Protein AF-A0A919YA23-F1 (afdb_monomer)

InterPro domains:
  IPR006728 Immunity protein YezG-like [PF04634] (5-99)
  IPR036170 Immunity protein YezG-like superfamily [SSF160424] (1-100)

Nearest PDB structures (foldseek):
  8guo-assembly1_A  TM=8.866E-01  e=4.567E-08  Staphylococcus aureus subsp. aureus NCTC 8325
  8gup-assembly2_B  TM=8.936E-01  e=7.448E-08  Staphylococcus aureus subsp. aureus NCTC 8325
  3i0t-assembly1_A  TM=8.328E-01  e=2.284E-06  Halalkalibacterium halodurans C-125
  2ia1-assembly1_A  TM=8.319E-01  e=4.209E-06  Halalkalibacterium halodurans

Structure (mmCIF, N/CA/C/O backbone):
data_AF-A0A919YA23-F1
#
_entry.id   AF-A0A919YA23-F1
#
loop_
_atom_site.group_PDB
_atom_site.id
_atom_site.type_symbol
_atom_site.label_atom_id
_atom_site.label_alt_id
_atom_site.label_comp_id
_atom_site.label_asym_id
_atom_site.label_entity_id
_atom_site.label_seq_id
_atom_site.pdbx_PDB_ins_code
_atom_site.Cartn_x
_atom_site.Cartn_y
_atom_site.Cartn_z
_atom_site.occupancy
_atom_site.B_iso_or_equiv
_atom_site.auth_seq_id
_atom_site.auth_comp_id
_atom_site.auth_asym_id
_atom_site.auth_atom_id
_atom_site.pdbx_PDB_model_num
ATOM 1 N N . MET A 1 1 ? -17.740 -7.725 12.467 1.00 81.50 1 MET A N 1
ATOM 2 C CA . MET A 1 1 ? -16.287 -7.517 12.610 1.00 81.50 1 MET A CA 1
ATOM 3 C C . MET A 1 1 ? -15.539 -8.276 11.525 1.00 81.50 1 MET A C 1
ATOM 5 O O . MET A 1 1 ? -15.073 -7.636 10.595 1.00 81.50 1 MET A O 1
ATOM 9 N N . GLU A 1 2 ? -15.562 -9.610 11.557 1.00 86.44 2 GLU A N 1
ATOM 10 C CA . GLU A 1 2 ? -14.835 -10.484 10.620 1.00 86.44 2 GLU A CA 1
ATOM 11 C C . GLU A 1 2 ? -15.062 -10.156 9.135 1.00 86.44 2 GLU A C 1
ATOM 13 O O . GLU A 1 2 ? -14.103 -9.913 8.415 1.00 86.44 2 GLU A O 1
ATOM 18 N N . LYS A 1 3 ? -16.319 -10.013 8.684 1.00 91.69 3 LYS A N 1
ATOM 19 C CA . LYS A 1 3 ? -16.609 -9.633 7.287 1.00 91.69 3 LYS A CA 1
ATOM 20 C C . LYS A 1 3 ? -15.926 -8.321 6.864 1.00 91.69 3 LYS A C 1
ATOM 22 O O . LYS A 1 3 ? -15.306 -8.273 5.811 1.00 91.69 3 LYS A O 1
ATOM 27 N N . LYS A 1 4 ? -16.005 -7.279 7.704 1.00 92.31 4 LYS A N 1
ATOM 28 C CA . LYS A 1 4 ? -15.396 -5.962 7.434 1.00 92.31 4 LYS A CA 1
ATOM 29 C C . LYS A 1 4 ? -13.867 -6.063 7.389 1.00 92.31 4 LYS A C 1
ATOM 31 O O . LYS A 1 4 ? -13.245 -5.422 6.555 1.00 92.31 4 LYS A O 1
ATOM 36 N N . MET A 1 5 ? -13.272 -6.879 8.261 1.00 91.94 5 MET A N 1
ATOM 37 C CA . MET A 1 5 ? -11.830 -7.135 8.249 1.00 91.94 5 MET A CA 1
ATOM 38 C C . MET A 1 5 ? -11.403 -7.871 6.980 1.00 91.94 5 MET A C 1
ATOM 40 O O . MET A 1 5 ? -10.471 -7.432 6.319 1.00 91.94 5 MET A O 1
ATOM 44 N N . ASN A 1 6 ? -12.117 -8.932 6.598 1.00 92.06 6 ASN A N 1
ATOM 45 C CA . ASN A 1 6 ? -11.834 -9.702 5.385 1.00 92.06 6 ASN A CA 1
ATOM 46 C C . ASN A 1 6 ? -11.939 -8.836 4.123 1.00 92.06 6 ASN A C 1
ATOM 48 O O . ASN A 1 6 ? -11.099 -8.948 3.231 1.00 92.06 6 ASN A O 1
ATOM 52 N N . ASP A 1 7 ? -12.918 -7.929 4.071 1.00 96.06 7 ASP A N 1
ATOM 53 C CA . ASP A 1 7 ? -13.035 -6.954 2.985 1.00 96.06 7 ASP A CA 1
ATOM 54 C C . ASP A 1 7 ? -11.802 -6.036 2.909 1.00 96.06 7 ASP A C 1
ATOM 56 O O . ASP A 1 7 ? -11.289 -5.795 1.817 1.00 96.06 7 ASP A O 1
ATOM 60 N N . LEU A 1 8 ? -11.284 -5.563 4.047 1.00 95.38 8 LEU A N 1
ATOM 61 C CA . LEU A 1 8 ? -10.087 -4.714 4.089 1.00 95.38 8 LEU A CA 1
ATOM 62 C C . LEU A 1 8 ? -8.803 -5.484 3.761 1.00 95.38 8 LEU A C 1
ATOM 64 O O . LEU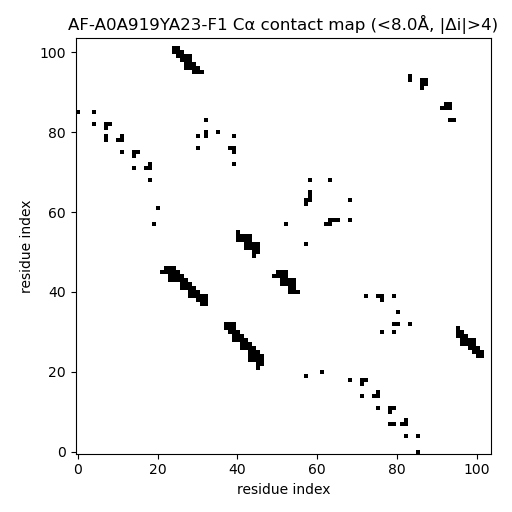 A 1 8 ? -7.984 -4.968 3.006 1.00 95.38 8 LEU A O 1
ATOM 68 N N . TYR A 1 9 ? -8.640 -6.717 4.252 1.00 93.12 9 TYR A N 1
ATOM 69 C CA . TYR A 1 9 ? -7.515 -7.583 3.875 1.00 93.12 9 TYR A CA 1
ATOM 70 C C . TYR A 1 9 ? -7.472 -7.817 2.365 1.00 93.12 9 TYR A C 1
ATOM 72 O O . TYR A 1 9 ? -6.415 -7.692 1.749 1.00 93.12 9 TYR A O 1
ATOM 80 N N . ARG A 1 10 ? -8.630 -8.088 1.751 1.00 95.00 10 ARG A N 1
ATOM 81 C CA . ARG A 1 10 ? -8.739 -8.231 0.297 1.00 95.00 10 ARG A CA 1
ATOM 82 C C . ARG A 1 10 ? -8.343 -6.943 -0.427 1.00 95.00 10 ARG A C 1
ATOM 84 O O . ARG A 1 10 ? -7.567 -7.009 -1.369 1.00 95.00 10 ARG A O 1
ATOM 91 N N . ILE A 1 11 ? -8.823 -5.780 0.022 1.00 97.50 11 ILE A N 1
ATOM 92 C CA . ILE A 1 11 ? -8.464 -4.490 -0.593 1.00 97.50 11 ILE A CA 1
ATOM 93 C C . ILE A 1 11 ? -6.959 -4.211 -0.469 1.00 97.50 11 ILE A C 1
ATOM 95 O O . ILE A 1 11 ? -6.374 -3.687 -1.415 1.00 97.50 11 ILE A O 1
ATOM 99 N N . ILE A 1 12 ? -6.328 -4.561 0.657 1.00 96.12 12 ILE A N 1
ATOM 100 C CA . ILE A 1 12 ? -4.870 -4.460 0.837 1.00 96.12 12 ILE A CA 1
ATOM 101 C C . ILE A 1 12 ? -4.154 -5.318 -0.211 1.00 96.12 12 ILE A C 1
ATOM 103 O O . ILE A 1 12 ? -3.339 -4.786 -0.959 1.00 96.12 12 ILE A O 1
ATOM 107 N N . ALA A 1 13 ? -4.508 -6.602 -0.322 1.00 95.81 13 ALA A N 1
ATOM 108 C CA . ALA A 1 13 ? -3.893 -7.515 -1.288 1.00 95.81 13 ALA A CA 1
ATOM 109 C C . ALA A 1 13 ? -4.096 -7.052 -2.743 1.00 95.81 13 ALA A C 1
ATOM 111 O O . ALA A 1 13 ? -3.136 -6.975 -3.500 1.00 95.81 13 ALA A O 1
ATOM 112 N N . GLU A 1 14 ? -5.316 -6.652 -3.116 1.00 97.19 14 GLU A N 1
ATOM 113 C CA . GLU A 1 14 ? -5.631 -6.122 -4.453 1.00 97.19 14 GLU A CA 1
ATOM 114 C C . GLU A 1 14 ? -4.883 -4.817 -4.762 1.00 97.19 14 GLU A C 1
ATOM 116 O O . GLU A 1 14 ? -4.559 -4.547 -5.918 1.00 97.19 14 GLU A O 1
ATOM 121 N N . THR A 1 15 ? -4.645 -3.971 -3.755 1.00 98.25 15 THR A N 1
ATOM 122 C CA . THR A 1 15 ? -3.900 -2.717 -3.940 1.00 98.25 15 THR A CA 1
ATOM 123 C C . THR A 1 15 ? -2.414 -2.999 -4.131 1.00 98.25 15 THR A C 1
ATOM 125 O O . THR A 1 15 ? -1.810 -2.400 -5.011 1.00 98.25 15 THR A O 1
ATOM 128 N N . ILE A 1 16 ? -1.838 -3.932 -3.365 1.00 98.06 16 ILE A N 1
ATOM 129 C CA . ILE A 1 16 ? -0.446 -4.371 -3.545 1.00 98.06 16 ILE A CA 1
ATOM 130 C C . ILE A 1 16 ? -0.260 -5.002 -4.928 1.00 98.06 16 ILE A C 1
ATOM 132 O O . ILE A 1 16 ? 0.688 -4.649 -5.621 1.00 98.06 16 ILE A O 1
ATOM 136 N N . ASP A 1 17 ? -1.193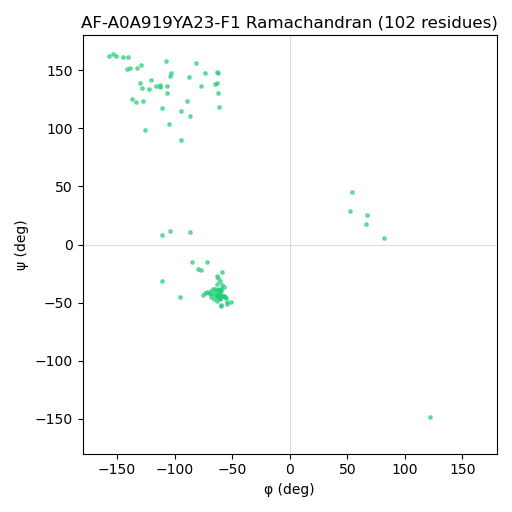 -5.847 -5.369 1.00 97.56 17 ASP A N 1
ATOM 137 C CA . ASP A 1 17 ? -1.173 -6.435 -6.713 1.00 97.56 17 ASP A CA 1
ATOM 138 C C . ASP A 1 17 ? -1.161 -5.357 -7.814 1.00 97.56 17 ASP A C 1
ATOM 140 O O . ASP A 1 17 ? -0.320 -5.387 -8.705 1.00 97.56 17 ASP A O 1
ATOM 144 N N . GLN A 1 18 ? -1.994 -4.316 -7.687 1.00 98.06 18 GLN A N 1
ATOM 145 C CA . GLN A 1 18 ? -1.983 -3.157 -8.597 1.00 98.06 18 GLN A CA 1
ATOM 146 C C . GLN A 1 18 ? -0.674 -2.350 -8.563 1.00 98.06 18 GLN A C 1
ATOM 148 O O . GLN A 1 18 ? -0.351 -1.673 -9.539 1.00 98.06 18 GLN A O 1
ATOM 153 N N . MET A 1 19 ? 0.056 -2.366 -7.444 1.00 98.19 19 MET A N 1
ATOM 154 C CA . MET A 1 19 ? 1.328 -1.652 -7.293 1.00 98.19 19 MET A CA 1
ATOM 155 C C . MET A 1 19 ? 2.504 -2.405 -7.925 1.00 98.19 19 MET A C 1
ATOM 157 O O . MET A 1 19 ? 3.520 -1.775 -8.219 1.00 98.19 19 MET A O 1
ATOM 161 N N . ILE A 1 20 ? 2.397 -3.720 -8.137 1.00 97.88 20 ILE A N 1
ATOM 162 C CA . ILE A 1 20 ? 3.475 -4.549 -8.680 1.00 97.88 20 ILE A CA 1
ATOM 163 C C . ILE A 1 20 ? 3.311 -4.670 -10.210 1.00 97.88 20 ILE A C 1
ATOM 165 O O . ILE A 1 20 ? 2.363 -5.286 -10.684 1.00 97.88 20 ILE A O 1
ATOM 169 N N . PRO A 1 21 ? 4.240 -4.134 -11.028 1.00 97.00 21 PRO A N 1
ATOM 170 C CA . PRO A 1 21 ? 4.070 -4.071 -12.485 1.00 97.00 21 PRO A CA 1
ATOM 171 C C . PRO A 1 21 ? 4.535 -5.336 -13.231 1.00 97.00 21 PRO A C 1
ATOM 173 O O . PRO A 1 21 ? 4.698 -5.312 -14.451 1.00 97.00 21 PRO A O 1
ATOM 176 N N . VAL A 1 22 ? 4.823 -6.422 -12.512 1.00 96.06 22 VAL A N 1
ATOM 177 C CA . VAL A 1 22 ? 5.377 -7.675 -13.046 1.00 96.06 22 VAL A CA 1
ATOM 178 C C . VAL A 1 22 ? 4.725 -8.870 -12.361 1.00 96.06 22 VAL A C 1
ATOM 180 O O . VAL A 1 22 ? 4.179 -8.734 -11.272 1.00 96.06 22 VAL A O 1
ATOM 183 N N . GLU A 1 23 ? 4.815 -10.055 -12.959 1.00 96.12 23 GLU A N 1
ATOM 184 C CA . GLU A 1 23 ? 4.375 -11.273 -12.276 1.00 96.12 23 GLU A CA 1
ATOM 185 C C . GLU A 1 23 ? 5.218 -11.529 -11.014 1.00 96.12 23 GLU A C 1
ATOM 187 O O . GLU A 1 23 ? 6.446 -11.365 -11.012 1.00 96.12 23 GLU A O 1
ATOM 192 N N . TRP A 1 24 ? 4.556 -11.944 -9.936 1.00 96.56 24 TRP A N 1
ATOM 193 C CA . TRP A 1 24 ? 5.152 -12.122 -8.615 1.00 96.56 24 TRP A CA 1
ATOM 194 C C . TRP A 1 24 ? 4.631 -13.400 -7.941 1.00 96.56 24 TRP A C 1
ATOM 196 O O . TRP A 1 24 ? 3.533 -13.860 -8.238 1.00 96.56 24 TRP A O 1
ATOM 206 N N . ALA A 1 25 ? 5.443 -13.998 -7.065 1.00 94.50 25 ALA A N 1
ATOM 207 C CA . ALA A 1 25 ? 5.119 -15.253 -6.376 1.00 94.50 25 ALA A CA 1
ATOM 208 C C . ALA A 1 25 ? 4.504 -15.024 -4.984 1.00 94.50 25 ALA A C 1
ATOM 210 O O . ALA A 1 25 ? 3.509 -15.646 -4.609 1.00 94.50 25 ALA A O 1
ATOM 211 N N . GLU A 1 26 ? 5.095 -14.110 -4.216 1.00 94.62 26 GLU A N 1
ATOM 212 C CA . GLU A 1 26 ? 4.657 -13.758 -2.864 1.00 94.62 26 GLU A CA 1
ATOM 213 C C . GLU A 1 26 ? 5.049 -12.320 -2.506 1.00 94.62 26 GLU A C 1
ATOM 215 O O . GLU A 1 26 ? 5.920 -11.715 -3.152 1.00 94.62 26 GLU A O 1
ATOM 220 N N . PHE A 1 27 ? 4.429 -11.790 -1.450 1.00 96.12 27 PHE A N 1
ATOM 221 C CA . PHE A 1 27 ? 4.827 -10.529 -0.834 1.00 96.12 27 PHE A CA 1
ATOM 222 C C . PHE A 1 27 ? 4.718 -10.567 0.696 1.00 96.12 27 PHE A C 1
ATOM 224 O O . PHE A 1 27 ? 3.849 -11.219 1.275 1.00 96.12 27 PHE A O 1
ATOM 231 N N . TYR A 1 28 ? 5.569 -9.773 1.344 1.00 95.19 28 TYR A N 1
ATOM 232 C CA . TYR A 1 28 ? 5.535 -9.483 2.774 1.00 95.19 28 TYR A CA 1
ATOM 233 C C . TYR A 1 28 ? 5.140 -8.030 2.975 1.00 95.19 28 TYR A C 1
ATOM 2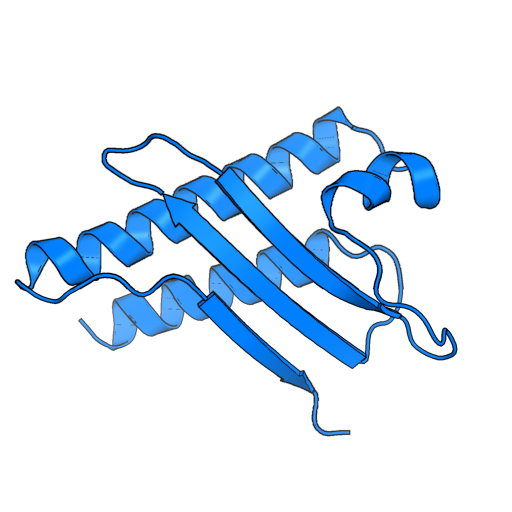35 O O . TYR A 1 28 ? 5.863 -7.129 2.549 1.00 95.19 28 TYR A O 1
ATOM 243 N N . PHE A 1 29 ? 4.009 -7.797 3.630 1.00 95.31 29 PHE A N 1
ATOM 244 C CA . PHE A 1 29 ? 3.469 -6.467 3.877 1.00 95.31 29 PHE A CA 1
ATOM 245 C C . PHE A 1 29 ? 3.649 -6.059 5.340 1.00 95.31 29 PHE A C 1
ATOM 247 O O . PHE A 1 29 ? 3.360 -6.834 6.254 1.00 95.31 29 PHE A O 1
ATOM 254 N N . ASN A 1 30 ? 4.067 -4.816 5.565 1.00 92.00 30 ASN A N 1
ATOM 255 C CA . ASN A 1 30 ? 4.173 -4.219 6.887 1.00 92.00 30 ASN A CA 1
ATOM 256 C C . ASN A 1 30 ? 3.444 -2.873 6.925 1.00 92.00 30 ASN A C 1
ATOM 258 O O . ASN A 1 30 ? 3.583 -2.037 6.029 1.00 92.00 30 ASN A O 1
ATOM 262 N N . GLY A 1 31 ? 2.664 -2.672 7.985 1.00 89.00 31 GLY A N 1
ATOM 263 C CA . GLY A 1 31 ? 1.920 -1.445 8.229 1.00 89.00 31 GLY A CA 1
ATOM 264 C C . GLY A 1 31 ? 2.246 -0.878 9.600 1.00 89.00 31 GLY A C 1
ATOM 265 O O . GLY A 1 31 ? 1.652 -1.271 10.608 1.00 89.00 31 GLY A O 1
ATOM 266 N N . GLU A 1 32 ? 3.137 0.103 9.644 1.00 83.06 32 GLU A N 1
ATOM 267 C CA . GLU A 1 32 ? 3.452 0.864 10.849 1.00 83.06 32 GLU A CA 1
ATOM 268 C C . GLU A 1 32 ? 2.597 2.121 10.848 1.00 83.06 32 GLU A C 1
ATOM 270 O O . GLU A 1 32 ? 2.959 3.140 10.285 1.00 83.06 32 GLU A O 1
ATOM 275 N N . VAL A 1 33 ? 1.410 2.014 11.437 1.00 76.75 33 VAL A N 1
ATOM 276 C CA . VAL A 1 33 ? 0.467 3.126 11.576 1.00 76.75 33 VAL A CA 1
ATOM 277 C C . VAL A 1 33 ? 0.060 3.231 13.036 1.00 76.75 33 VAL A C 1
ATOM 279 O O . VAL A 1 33 ? -0.431 2.244 13.594 1.00 76.75 33 VAL A O 1
ATOM 282 N N . GLU A 1 34 ? 0.270 4.399 13.633 1.00 73.44 34 GLU A N 1
ATOM 283 C CA . GLU A 1 34 ? -0.085 4.738 15.009 1.00 73.44 34 GLU A CA 1
ATOM 284 C C . GLU A 1 34 ? -0.692 6.146 15.026 1.00 73.44 34 GLU A C 1
ATOM 286 O O . GLU A 1 34 ? -0.106 7.089 14.505 1.00 73.44 34 GLU A O 1
ATOM 291 N N . ASN A 1 35 ? -1.905 6.293 15.571 1.00 72.81 35 ASN A N 1
ATOM 292 C CA . ASN A 1 35 ? -2.634 7.572 15.629 1.00 72.81 35 ASN A CA 1
ATOM 293 C C . ASN A 1 35 ? -2.776 8.310 14.276 1.00 72.81 35 ASN A C 1
ATOM 295 O O . ASN A 1 35 ? -2.891 9.533 14.240 1.00 72.81 35 ASN A O 1
ATOM 299 N N . GLY A 1 36 ? -2.802 7.572 13.161 1.00 70.94 36 GLY A N 1
ATOM 300 C CA . GLY A 1 36 ? -2.881 8.138 11.810 1.00 70.94 36 GLY A CA 1
ATOM 301 C C . GLY A 1 36 ? -1.544 8.620 11.236 1.00 70.94 36 GLY A C 1
ATOM 302 O O . GLY A 1 36 ? -1.532 9.165 10.135 1.00 70.94 36 GLY A O 1
ATOM 303 N N . GLU A 1 37 ? -0.435 8.395 11.939 1.00 78.12 37 GLU A N 1
ATOM 304 C CA . GLU A 1 37 ? 0.930 8.655 11.483 1.00 78.12 37 GLU A CA 1
ATOM 305 C C . GLU A 1 37 ? 1.665 7.343 11.183 1.00 78.12 37 GLU A C 1
ATOM 307 O O . GLU A 1 37 ? 1.294 6.284 11.690 1.00 78.12 37 GLU A O 1
ATOM 312 N N . GLY A 1 38 ? 2.710 7.417 10.354 1.00 86.06 38 GLY A N 1
ATOM 313 C CA . GLY A 1 38 ? 3.574 6.288 10.014 1.00 86.06 38 GLY A CA 1
ATOM 314 C C . GLY A 1 38 ? 3.612 5.990 8.515 1.00 86.06 38 GLY A C 1
ATOM 315 O O . GLY A 1 38 ? 3.517 6.903 7.694 1.00 86.06 38 GLY A O 1
ATOM 316 N N . GLY A 1 39 ? 3.779 4.722 8.152 1.00 90.50 39 GLY A N 1
ATOM 317 C CA . GLY A 1 39 ? 3.956 4.292 6.772 1.00 90.50 39 GLY A CA 1
ATOM 318 C C . GLY A 1 39 ? 3.571 2.838 6.532 1.00 90.50 39 GLY A C 1
ATOM 319 O O . GLY A 1 39 ? 3.450 2.015 7.441 1.00 90.50 39 GLY A O 1
ATOM 320 N N . VAL A 1 40 ? 3.373 2.527 5.259 1.00 94.56 40 VAL A N 1
ATOM 321 C CA . VAL A 1 40 ? 3.159 1.168 4.773 1.00 94.56 40 VAL A CA 1
ATOM 322 C C . VAL A 1 40 ? 4.254 0.835 3.780 1.00 94.56 40 VAL A C 1
ATOM 324 O O . VAL A 1 40 ? 4.660 1.683 2.990 1.00 94.56 40 VAL A O 1
ATOM 327 N N . PHE A 1 41 ? 4.737 -0.396 3.814 1.00 95.62 41 PHE A N 1
ATOM 328 C CA . PHE A 1 41 ? 5.686 -0.880 2.826 1.00 95.62 41 PHE A CA 1
ATOM 329 C C . PHE A 1 41 ? 5.541 -2.381 2.639 1.00 95.62 41 PHE A C 1
ATOM 331 O O . PHE A 1 41 ? 4.969 -3.086 3.472 1.00 95.62 41 PHE A O 1
ATOM 338 N N . PHE A 1 42 ? 6.072 -2.882 1.533 1.00 97.50 42 PHE A N 1
ATOM 339 C CA . PHE A 1 42 ? 6.142 -4.313 1.299 1.00 97.50 42 PHE A CA 1
ATOM 340 C C . PHE A 1 42 ? 7.408 -4.701 0.547 1.00 97.50 42 PHE A C 1
ATOM 342 O O . PHE A 1 42 ? 8.055 -3.883 -0.108 1.00 97.50 42 PHE A O 1
ATOM 349 N N . PHE A 1 43 ? 7.738 -5.980 0.642 1.00 97.31 43 PHE A N 1
ATOM 350 C CA . PHE A 1 43 ? 8.707 -6.648 -0.213 1.00 97.31 43 PHE A CA 1
ATOM 351 C C . PHE A 1 43 ? 7.960 -7.662 -1.065 1.00 97.31 43 PHE A C 1
ATOM 353 O O . PHE A 1 43 ? 7.105 -8.367 -0.538 1.00 97.31 43 PHE A O 1
ATOM 360 N N . PHE A 1 44 ? 8.275 -7.770 -2.351 1.00 97.06 44 PHE A N 1
ATOM 361 C CA . PHE A 1 44 ? 7.691 -8.801 -3.212 1.00 97.06 44 PHE A CA 1
ATOM 362 C C . PHE A 1 44 ? 8.764 -9.572 -3.967 1.00 97.06 44 PHE A C 1
ATOM 364 O O . PHE A 1 44 ? 9.857 -9.057 -4.207 1.00 97.06 44 PHE A O 1
ATOM 371 N N . LYS A 1 45 ? 8.440 -10.807 -4.345 1.00 97.06 45 LYS A N 1
ATOM 372 C CA . LYS A 1 45 ? 9.313 -11.713 -5.090 1.00 97.06 45 LYS A CA 1
ATOM 373 C C . LYS A 1 45 ? 8.849 -11.799 -6.547 1.00 97.06 45 LYS A C 1
ATOM 375 O O . LYS A 1 45 ? 7.852 -12.475 -6.806 1.00 97.06 45 LYS A O 1
ATOM 380 N N . PRO A 1 46 ? 9.524 -11.143 -7.509 1.00 96.19 46 PRO A N 1
ATOM 381 C CA . PRO A 1 46 ? 9.210 -11.331 -8.920 1.00 96.19 46 PRO A CA 1
ATOM 382 C C . PRO A 1 46 ? 9.462 -12.781 -9.347 1.00 96.19 46 PRO A C 1
ATOM 384 O O . PRO A 1 46 ? 10.397 -13.426 -8.860 1.00 96.19 46 PRO A O 1
ATOM 387 N N . ILE A 1 47 ? 8.678 -13.285 -10.300 1.00 94.25 47 ILE A N 1
ATOM 388 C CA . ILE A 1 47 ? 8.950 -14.601 -10.891 1.00 94.25 47 ILE A CA 1
ATOM 389 C C . ILE A 1 47 ? 10.292 -14.539 -11.645 1.00 94.25 47 ILE A C 1
ATOM 391 O O . ILE A 1 47 ? 10.581 -13.571 -12.347 1.00 94.25 47 ILE A O 1
ATOM 395 N N . ASN A 1 48 ? 11.117 -15.583 -11.508 1.00 87.94 48 ASN A N 1
ATOM 396 C CA . ASN A 1 48 ? 12.443 -15.717 -12.137 1.00 87.94 48 ASN A CA 1
ATOM 397 C C . ASN A 1 48 ? 13.524 -14.724 -11.653 1.00 87.94 48 ASN A C 1
ATOM 399 O O . ASN A 1 48 ? 14.539 -14.558 -12.331 1.00 87.94 48 ASN A O 1
ATOM 403 N N . VAL A 1 49 ? 13.336 -14.072 -10.500 1.00 88.12 49 VAL A N 1
ATOM 404 C CA . VAL A 1 49 ? 14.339 -13.189 -9.878 1.00 88.12 49 VAL A CA 1
ATOM 405 C C . VAL A 1 49 ? 14.660 -13.684 -8.472 1.00 88.12 49 VAL A C 1
ATOM 407 O O . VAL A 1 49 ? 13.751 -13.981 -7.701 1.00 88.12 49 VAL A O 1
ATOM 410 N N . ASP A 1 50 ? 15.944 -13.760 -8.114 1.00 86.62 50 ASP A N 1
ATOM 411 C CA . ASP A 1 50 ? 16.392 -14.313 -6.825 1.00 86.62 50 ASP A CA 1
ATOM 412 C C . ASP A 1 50 ? 16.209 -13.356 -5.632 1.00 86.62 50 ASP A C 1
ATOM 414 O O . ASP A 1 50 ? 16.013 -13.814 -4.504 1.00 86.62 50 ASP A O 1
ATOM 418 N N . ASP A 1 51 ? 16.107 -12.054 -5.879 1.00 93.69 51 ASP A N 1
ATOM 419 C CA . ASP A 1 51 ? 15.967 -11.045 -4.828 1.00 93.69 51 ASP A CA 1
ATOM 420 C C . ASP A 1 51 ? 14.530 -10.529 -4.683 1.00 93.69 51 ASP A C 1
ATOM 422 O O . ASP A 1 51 ? 13.791 -10.395 -5.664 1.00 93.69 51 ASP A O 1
ATOM 426 N N . TYR A 1 52 ? 14.152 -10.184 -3.449 1.00 96.69 52 TYR A N 1
ATOM 427 C CA . TYR A 1 52 ? 1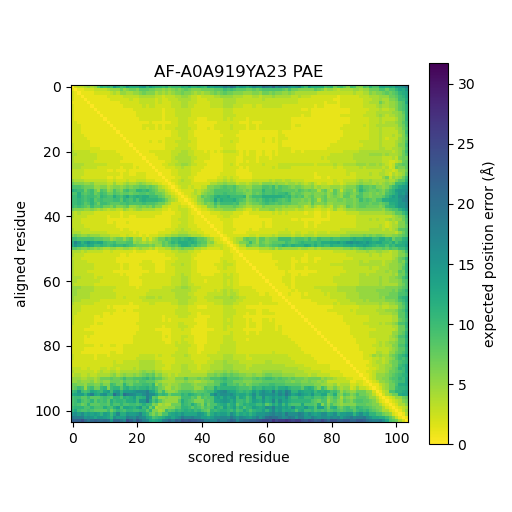2.941 -9.405 -3.202 1.00 96.69 52 TYR A CA 1
ATOM 428 C C . TYR A 1 52 ? 13.158 -7.952 -3.611 1.00 96.69 52 TYR A C 1
ATOM 430 O O . TYR A 1 52 ? 14.247 -7.394 -3.475 1.00 96.69 52 TYR A O 1
ATOM 438 N N . VAL A 1 53 ? 12.089 -7.317 -4.071 1.00 97.62 53 VAL A N 1
ATOM 439 C CA . VAL A 1 53 ? 12.064 -5.901 -4.421 1.00 97.62 53 VAL A CA 1
ATOM 440 C C . VAL A 1 53 ? 11.289 -5.145 -3.353 1.00 97.62 53 VAL A C 1
ATOM 442 O O . VAL A 1 53 ? 10.176 -5.531 -2.995 1.00 97.62 53 VAL A O 1
ATOM 445 N N . TYR A 1 54 ? 11.882 -4.063 -2.856 1.00 97.81 54 TYR A N 1
ATOM 446 C CA . TYR A 1 54 ? 11.248 -3.163 -1.904 1.00 97.81 54 TYR A CA 1
ATOM 447 C C . TYR A 1 54 ? 10.250 -2.239 -2.610 1.00 97.81 54 TYR A C 1
ATOM 449 O O . TYR A 1 54 ? 10.543 -1.696 -3.678 1.00 97.81 54 TYR A O 1
ATOM 457 N N . SER A 1 55 ? 9.070 -2.036 -2.022 1.00 97.75 55 SER A N 1
ATOM 458 C CA . SER A 1 55 ? 7.980 -1.278 -2.643 1.00 97.75 55 SER A CA 1
ATOM 459 C C . SER A 1 55 ? 8.381 0.147 -3.024 1.00 97.75 55 SER A C 1
ATOM 461 O O . SER A 1 55 ? 7.980 0.631 -4.078 1.00 97.75 55 SER A O 1
ATOM 463 N N . LEU A 1 56 ? 9.211 0.830 -2.233 1.00 96.00 56 LEU A N 1
ATOM 464 C CA . LEU A 1 56 ? 9.618 2.207 -2.552 1.00 96.00 56 LEU A CA 1
ATOM 465 C C . LEU A 1 56 ? 10.586 2.299 -3.744 1.00 96.00 56 LEU A C 1
ATOM 467 O O . LEU A 1 56 ? 10.730 3.369 -4.333 1.00 96.00 56 LEU A O 1
ATOM 471 N N . ASP A 1 57 ? 11.193 1.183 -4.155 1.00 97.50 57 ASP A N 1
ATOM 472 C CA . ASP A 1 57 ? 12.066 1.134 -5.329 1.00 97.50 57 ASP A CA 1
ATOM 473 C C . ASP A 1 57 ? 11.285 0.938 -6.637 1.00 97.50 57 ASP A C 1
ATOM 475 O O . ASP A 1 57 ? 11.835 1.175 -7.715 1.00 97.50 57 ASP A O 1
ATOM 479 N N . ILE A 1 58 ? 10.009 0.528 -6.573 1.00 97.75 58 ILE A N 1
ATOM 480 C CA . ILE A 1 58 ? 9.186 0.198 -7.749 1.00 97.75 58 ILE A CA 1
ATOM 481 C C . ILE A 1 58 ? 9.132 1.346 -8.771 1.00 97.75 58 ILE A C 1
ATOM 483 O O . ILE A 1 58 ? 9.409 1.071 -9.945 1.00 97.75 58 ILE A O 1
ATOM 487 N N . PRO A 1 59 ? 8.845 2.612 -8.387 1.00 98.06 59 PRO A N 1
ATOM 488 C CA . PRO A 1 59 ? 8.752 3.702 -9.356 1.00 98.06 59 PRO A CA 1
ATOM 489 C C . PRO A 1 59 ? 10.017 3.865 -10.195 1.00 98.06 59 PRO A C 1
ATOM 491 O O . PRO A 1 59 ? 9.946 3.959 -11.419 1.00 98.06 59 PRO A O 1
ATOM 494 N N . ASN A 1 60 ? 11.180 3.816 -9.544 1.00 97.75 60 ASN A N 1
ATOM 495 C CA . ASN A 1 60 ? 12.468 3.977 -10.209 1.00 97.75 60 ASN A CA 1
ATOM 496 C C . ASN A 1 60 ? 12.866 2.722 -10.997 1.00 97.75 60 ASN A C 1
ATOM 498 O O . ASN A 1 60 ? 13.321 2.827 -12.134 1.00 97.75 60 ASN A O 1
ATOM 502 N N . LYS A 1 61 ? 12.682 1.530 -10.416 1.00 96.62 61 LYS A N 1
ATOM 503 C CA . LYS A 1 61 ? 13.106 0.252 -11.008 1.00 96.62 61 LYS A CA 1
ATOM 504 C C . LYS A 1 61 ? 12.326 -0.092 -12.276 1.00 96.62 61 LYS A C 1
ATOM 506 O O . LYS A 1 61 ? 12.910 -0.629 -13.214 1.00 96.62 61 LYS A O 1
ATOM 511 N N . TYR A 1 62 ? 11.030 0.209 -12.302 1.00 96.44 62 TYR A N 1
ATOM 512 C CA . TYR A 1 62 ? 10.134 -0.145 -13.406 1.00 96.44 62 TYR A CA 1
ATOM 513 C C . TYR A 1 62 ? 9.660 1.065 -14.219 1.00 96.44 62 TYR A C 1
ATOM 515 O O . TYR A 1 62 ? 8.807 0.914 -15.089 1.00 96.44 62 TYR A O 1
ATOM 523 N N . ASN A 1 63 ? 10.227 2.252 -13.969 1.00 97.31 63 ASN A N 1
ATOM 524 C CA . ASN A 1 63 ? 9.882 3.495 -14.662 1.00 97.31 63 ASN A CA 1
ATOM 525 C C . ASN A 1 63 ? 8.368 3.805 -14.608 1.00 97.31 63 ASN A C 1
ATOM 527 O O . ASN A 1 63 ? 7.748 4.150 -15.617 1.00 97.31 63 ASN A O 1
ATOM 531 N N . ILE A 1 64 ? 7.772 3.646 -13.421 1.00 97.31 64 ILE A N 1
ATOM 532 C CA . ILE A 1 64 ? 6.355 3.932 -13.156 1.00 97.31 64 ILE A CA 1
ATOM 533 C C . ILE A 1 64 ? 6.197 5.400 -12.764 1.00 97.31 64 ILE A C 1
ATOM 535 O O . ILE A 1 64 ? 7.037 5.976 -12.071 1.00 97.31 64 ILE A O 1
ATOM 539 N N . ASN A 1 65 ? 5.091 6.013 -13.186 1.00 97.06 65 ASN A N 1
ATOM 540 C CA . ASN A 1 65 ? 4.768 7.381 -12.816 1.00 97.06 65 ASN A CA 1
ATOM 541 C C . ASN A 1 65 ? 4.596 7.507 -11.292 1.00 97.06 65 ASN A C 1
ATOM 543 O O . ASN A 1 65 ? 3.688 6.914 -10.708 1.00 97.06 65 ASN A O 1
ATOM 547 N N . SER A 1 66 ? 5.433 8.323 -10.647 1.00 95.31 66 SER A N 1
ATOM 548 C CA . SER A 1 66 ? 5.404 8.484 -9.189 1.00 95.31 66 SER A CA 1
ATOM 549 C C . SER A 1 66 ? 4.070 9.018 -8.665 1.00 95.31 66 SER A C 1
ATOM 551 O O . SER A 1 66 ? 3.667 8.646 -7.572 1.00 95.31 66 SER A O 1
ATOM 553 N N . ASN A 1 67 ? 3.345 9.849 -9.422 1.00 96.81 67 ASN A N 1
ATOM 554 C CA . ASN A 1 67 ? 2.049 10.361 -8.967 1.00 96.81 67 ASN A CA 1
ATOM 555 C C . ASN A 1 67 ? 0.982 9.262 -8.945 1.00 96.81 67 ASN A C 1
ATOM 557 O O . ASN A 1 67 ? 0.201 9.203 -7.999 1.00 96.81 67 ASN A O 1
ATOM 561 N N . GLU A 1 68 ? 0.948 8.397 -9.960 1.00 95.62 68 GLU A N 1
ATOM 562 C CA . GLU A 1 68 ? 0.034 7.246 -10.001 1.00 95.62 68 GLU A CA 1
ATOM 563 C C . GLU A 1 68 ? 0.377 6.246 -8.891 1.00 95.62 68 GLU A C 1
ATOM 565 O O . GLU A 1 68 ? -0.507 5.787 -8.167 1.00 95.62 68 GLU A O 1
ATOM 570 N N . TYR A 1 69 ? 1.670 5.992 -8.680 1.00 97.88 69 TYR A N 1
ATOM 571 C CA . TYR A 1 69 ? 2.138 5.120 -7.608 1.00 97.88 69 TYR A CA 1
ATOM 572 C C . TYR A 1 69 ? 1.772 5.654 -6.216 1.00 97.88 69 TYR A C 1
ATOM 574 O O . TYR A 1 69 ? 1.211 4.926 -5.398 1.00 97.88 69 TYR A O 1
ATOM 582 N N . ASN A 1 70 ? 1.983 6.951 -5.971 1.00 97.12 70 ASN A N 1
ATOM 583 C CA . ASN A 1 70 ? 1.630 7.596 -4.705 1.00 97.12 70 ASN A CA 1
ATOM 584 C C . ASN A 1 70 ? 0.117 7.543 -4.428 1.00 97.12 70 ASN A C 1
ATOM 586 O O . ASN A 1 70 ? -0.303 7.539 -3.273 1.00 97.12 70 ASN A O 1
ATOM 590 N N . GLN A 1 71 ? -0.742 7.509 -5.453 1.00 98.12 71 GLN A N 1
ATOM 591 C CA . GLN A 1 71 ? -2.185 7.332 -5.245 1.00 98.12 71 GLN A CA 1
ATOM 592 C C . GLN A 1 71 ? -2.518 5.930 -4.720 1.00 98.12 71 GLN A C 1
ATOM 594 O O . GLN A 1 71 ? -3.359 5.799 -3.826 1.00 98.12 71 GLN A O 1
ATOM 599 N N . LEU A 1 72 ? -1.846 4.897 -5.233 1.00 98.25 72 LEU A N 1
ATOM 600 C CA . LEU A 1 72 ? -1.993 3.525 -4.745 1.00 98.25 72 LEU A CA 1
ATOM 601 C C . LEU A 1 72 ? -1.423 3.367 -3.331 1.00 98.25 72 LEU A C 1
ATOM 603 O O . LEU A 1 72 ? -2.093 2.797 -2.472 1.00 98.25 72 LEU A O 1
ATOM 607 N N . GLU A 1 73 ? -0.256 3.948 -3.051 1.00 97.12 73 GLU A N 1
ATOM 608 C CA . GLU A 1 73 ? 0.340 3.954 -1.710 1.00 97.12 73 GLU A CA 1
ATOM 609 C C . GLU A 1 73 ? -0.578 4.640 -0.682 1.00 97.12 73 GLU A C 1
ATOM 611 O O . GLU A 1 73 ? -0.848 4.084 0.383 1.00 97.12 73 GLU A O 1
ATOM 616 N N . ASN A 1 74 ? -1.161 5.795 -1.023 1.00 96.50 74 ASN A N 1
ATOM 617 C CA . ASN A 1 74 ? -2.134 6.479 -0.164 1.00 96.50 74 ASN A CA 1
ATOM 618 C C . ASN A 1 74 ? -3.388 5.627 0.096 1.00 96.50 74 ASN A C 1
ATOM 620 O O . ASN A 1 74 ? -3.923 5.615 1.210 1.00 96.50 74 ASN A O 1
ATOM 624 N N . ARG A 1 75 ? -3.874 4.903 -0.921 1.00 97.44 75 ARG A N 1
ATOM 625 C CA . ARG A 1 75 ? -4.993 3.961 -0.769 1.00 97.44 75 ARG A CA 1
ATOM 626 C C . ARG A 1 75 ? -4.619 2.811 0.163 1.00 97.44 75 ARG A C 1
ATOM 628 O O . ARG A 1 75 ? -5.431 2.458 1.022 1.00 97.44 75 ARG A O 1
ATOM 635 N N . LEU A 1 76 ? -3.421 2.251 0.007 1.00 97.00 76 LEU A N 1
ATOM 636 C CA . LEU A 1 76 ? -2.898 1.180 0.851 1.00 97.00 76 LEU A CA 1
ATOM 637 C C . LEU A 1 76 ? -2.817 1.648 2.309 1.00 97.00 76 LEU A C 1
ATOM 639 O O . LEU A 1 76 ? -3.449 1.041 3.169 1.00 97.00 76 LEU A O 1
ATOM 643 N N . PHE A 1 77 ? -2.175 2.793 2.560 1.00 95.19 77 PHE A N 1
ATOM 644 C CA . PHE A 1 77 ? -2.061 3.408 3.885 1.00 95.19 77 PHE A CA 1
ATOM 645 C C . P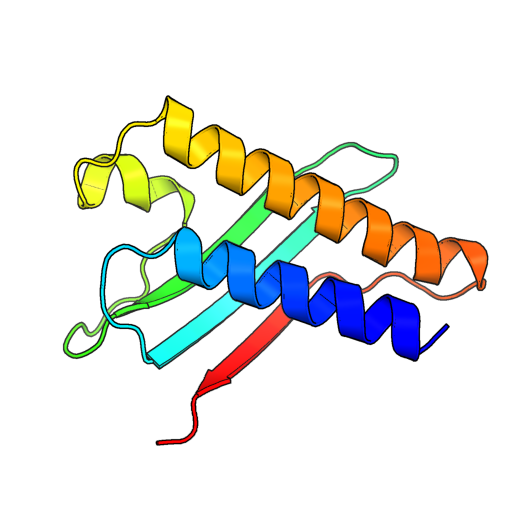HE A 1 77 ? -3.423 3.614 4.553 1.00 95.19 77 PHE A C 1
ATOM 647 O O . PHE A 1 77 ? -3.645 3.167 5.680 1.00 95.19 77 PHE A O 1
ATOM 654 N N . LYS A 1 78 ? -4.371 4.242 3.846 1.00 95.12 78 LYS A N 1
ATOM 655 C CA . LYS A 1 78 ? -5.715 4.493 4.380 1.00 95.12 78 LYS A CA 1
ATOM 656 C C . LYS A 1 78 ? -6.437 3.192 4.733 1.00 95.12 78 LYS A C 1
ATOM 658 O O . LYS A 1 78 ? -7.023 3.097 5.806 1.00 95.12 78 LYS A O 1
ATOM 663 N N . THR A 1 79 ? -6.367 2.192 3.856 1.00 95.56 79 THR A N 1
ATOM 664 C CA . THR A 1 79 ? -7.015 0.890 4.079 1.00 95.56 79 THR A CA 1
ATOM 665 C C . THR A 1 79 ? -6.403 0.169 5.282 1.00 95.56 79 THR A C 1
ATOM 667 O O . THR A 1 79 ? -7.127 -0.402 6.098 1.00 95.56 79 THR A O 1
ATOM 670 N N . THR A 1 80 ? -5.080 0.236 5.445 1.00 93.56 80 THR A N 1
ATOM 671 C CA . THR A 1 80 ? -4.379 -0.300 6.618 1.00 93.56 80 THR A CA 1
ATOM 672 C C . THR A 1 80 ? -4.796 0.415 7.901 1.00 93.56 80 THR A C 1
ATOM 674 O O . THR A 1 80 ? -5.073 -0.253 8.897 1.00 93.56 80 THR A O 1
ATOM 677 N N . ASN A 1 81 ? -4.913 1.745 7.883 1.00 92.19 81 ASN A N 1
ATOM 678 C CA . ASN A 1 81 ? -5.394 2.516 9.031 1.00 92.19 81 ASN A CA 1
ATOM 679 C C . ASN A 1 81 ? -6.844 2.150 9.399 1.00 92.19 81 ASN A C 1
ATOM 681 O O . ASN A 1 81 ? -7.145 1.911 10.567 1.00 92.19 81 ASN A O 1
ATOM 685 N N . ASP A 1 82 ? -7.728 2.020 8.406 1.00 92.62 82 ASP A N 1
ATOM 686 C CA . ASP A 1 82 ? -9.115 1.585 8.610 1.00 92.62 82 ASP A CA 1
ATOM 687 C C . ASP A 1 82 ? -9.184 0.185 9.237 1.00 92.62 82 ASP A C 1
ATOM 689 O O . ASP A 1 82 ? -10.023 -0.067 10.106 1.00 92.62 82 ASP A O 1
ATOM 693 N N . LEU A 1 83 ? -8.287 -0.724 8.840 1.00 91.75 83 LEU A N 1
ATOM 694 C CA . LEU A 1 83 ? -8.205 -2.061 9.420 1.00 91.75 83 LEU A CA 1
ATOM 695 C C . LEU A 1 83 ? -7.709 -2.012 10.867 1.00 91.75 83 LEU A C 1
ATOM 697 O O . LEU A 1 83 ? -8.336 -2.630 11.724 1.00 91.75 83 LEU A O 1
ATOM 701 N N . LYS A 1 84 ? -6.659 -1.242 11.177 1.00 89.00 84 LYS A N 1
ATOM 702 C CA . LYS A 1 84 ? -6.189 -1.065 12.563 1.00 89.00 84 LYS A CA 1
ATOM 703 C C . LYS A 1 84 ? -7.258 -0.472 13.476 1.00 89.00 84 LYS A C 1
ATOM 705 O O . LYS A 1 84 ? -7.429 -0.956 14.593 1.00 89.00 84 LYS A O 1
ATOM 710 N N . ASN A 1 85 ? -8.026 0.501 12.988 1.00 89.62 85 ASN A N 1
ATOM 711 C CA . ASN A 1 85 ? -9.127 1.092 13.749 1.00 89.62 85 ASN A CA 1
ATOM 712 C C . ASN A 1 85 ? -10.174 0.048 14.157 1.00 89.62 85 ASN A C 1
ATOM 714 O O . ASN A 1 85 ? -10.686 0.121 15.268 1.00 89.62 85 ASN A O 1
ATOM 718 N N . ILE A 1 86 ? -10.436 -0.976 13.333 1.00 91.12 86 ILE A N 1
ATOM 719 C CA . ILE A 1 86 ? -11.335 -2.072 13.730 1.00 91.12 86 ILE A CA 1
ATOM 720 C C . ILE A 1 86 ? -10.786 -2.836 14.940 1.00 91.12 86 ILE A C 1
ATOM 722 O O . ILE A 1 86 ? -11.565 -3.174 15.827 1.00 91.12 86 ILE A O 1
ATOM 726 N N . PHE A 1 87 ? -9.482 -3.114 15.008 1.00 88.56 87 PHE A N 1
ATOM 727 C CA . PHE A 1 87 ? -8.896 -3.793 16.172 1.00 88.56 87 PHE A CA 1
ATOM 728 C C . PHE A 1 87 ? -9.043 -2.935 17.434 1.00 88.56 87 PHE A C 1
ATOM 730 O O . PHE A 1 87 ? -9.587 -3.407 18.434 1.00 88.56 87 PHE A O 1
ATOM 737 N N . LEU A 1 88 ? -8.678 -1.651 17.345 1.00 88.06 88 LEU A N 1
ATOM 738 C CA . LEU A 1 88 ? -8.767 -0.700 18.458 1.00 88.06 88 LEU A CA 1
ATOM 739 C C . LEU A 1 88 ? -10.205 -0.517 18.965 1.00 88.06 88 LEU A C 1
ATOM 741 O O . LEU A 1 88 ? -10.452 -0.611 20.165 1.00 88.06 88 LEU A O 1
ATOM 745 N N . GLU A 1 89 ? -11.172 -0.327 18.060 1.00 90.50 89 GLU A N 1
ATOM 746 C CA . GLU A 1 89 ? -12.604 -0.206 18.386 1.00 90.50 89 GLU A CA 1
ATOM 747 C C . GLU A 1 89 ? -13.157 -1.442 19.114 1.00 90.50 89 GLU A C 1
ATOM 749 O O . GLU A 1 89 ? -14.155 -1.345 19.827 1.00 90.50 89 GLU A O 1
ATOM 754 N N . ASN A 1 90 ? -12.519 -2.604 18.946 1.00 88.94 90 ASN A N 1
ATOM 755 C CA . ASN A 1 90 ? -12.913 -3.864 19.575 1.00 88.94 90 ASN A CA 1
ATOM 756 C C . ASN A 1 90 ? -11.998 -4.258 20.752 1.00 88.94 90 ASN A C 1
ATOM 758 O O . ASN A 1 90 ? -12.095 -5.382 21.243 1.00 88.94 90 ASN A O 1
ATOM 762 N N . GLY A 1 91 ? -11.130 -3.351 21.222 1.00 87.19 91 GLY A N 1
ATOM 763 C CA . GLY A 1 91 ? -10.235 -3.584 22.361 1.00 87.19 91 GLY A CA 1
ATOM 764 C C . GLY A 1 91 ? -9.156 -4.639 22.102 1.00 87.19 91 GLY A C 1
ATOM 765 O O . GLY A 1 91 ? -8.710 -5.298 23.040 1.00 87.19 91 GLY A O 1
ATOM 766 N N . GLN A 1 92 ? -8.780 -4.841 20.838 1.00 85.50 92 GLN A N 1
ATOM 767 C CA . GLN A 1 92 ? -7.734 -5.768 20.421 1.00 85.50 92 GLN A CA 1
ATOM 768 C C . GLN A 1 92 ? -6.461 -5.008 20.047 1.00 85.50 92 GLN A C 1
ATOM 770 O O . GLN A 1 92 ? -6.523 -3.930 19.455 1.00 85.50 92 GLN A O 1
ATOM 775 N N . GLU A 1 93 ? -5.311 -5.610 20.345 1.00 82.38 93 GLU A N 1
ATOM 776 C CA . GLU A 1 93 ? -4.020 -5.111 19.871 1.00 82.38 93 GLU A CA 1
ATOM 777 C C . GLU A 1 93 ? -3.977 -5.152 18.329 1.00 82.38 93 GLU A C 1
ATOM 779 O O . GLU A 1 93 ? -4.317 -6.186 17.737 1.00 82.38 93 GLU A O 1
ATOM 784 N N . PRO A 1 94 ? -3.582 -4.059 17.651 1.00 77.00 94 PRO A N 1
ATOM 785 C CA . PRO A 1 94 ? -3.406 -4.057 16.204 1.00 77.00 94 PRO A CA 1
ATOM 786 C C . PRO A 1 94 ? -2.296 -5.021 15.769 1.00 77.00 94 PRO A C 1
ATOM 788 O O . PRO A 1 94 ? -1.295 -5.199 16.459 1.00 77.00 94 PRO A O 1
ATOM 791 N N . TRP A 1 95 ? -2.431 -5.599 14.576 1.00 74.56 95 TRP A N 1
ATOM 792 C CA . TRP A 1 95 ? -1.334 -6.323 13.928 1.00 74.56 95 TRP A CA 1
ATOM 793 C C . TRP A 1 95 ? -0.381 -5.346 13.219 1.00 74.56 95 TRP A C 1
ATOM 795 O O . TRP A 1 95 ? -0.768 -4.235 12.837 1.00 74.56 95 TRP A O 1
ATOM 805 N N . PHE A 1 96 ? 0.868 -5.782 13.028 1.00 70.44 96 PHE A N 1
ATOM 806 C CA . PHE A 1 96 ? 1.927 -4.981 12.399 1.00 70.44 96 PHE A CA 1
ATOM 807 C C . PHE A 1 96 ? 2.345 -5.517 11.018 1.00 70.44 96 PHE A C 1
ATOM 809 O O . PHE A 1 96 ? 2.625 -4.716 10.130 1.00 70.44 96 PHE A O 1
ATOM 816 N N . SER A 1 97 ? 2.280 -6.836 10.785 1.00 72.19 97 SER A N 1
ATOM 817 C CA . SER A 1 97 ? 2.682 -7.471 9.520 1.00 72.19 97 SER A CA 1
ATOM 818 C C . SER A 1 97 ? 1.661 -8.483 8.974 1.00 72.19 97 SER A C 1
ATOM 820 O O . SER A 1 97 ? 0.899 -9.090 9.729 1.00 72.19 97 SER A O 1
ATOM 822 N N . ILE A 1 98 ? 1.647 -8.656 7.646 1.00 74.44 98 ILE A N 1
ATOM 823 C CA . ILE A 1 98 ? 0.882 -9.669 6.898 1.00 74.44 98 ILE A CA 1
ATOM 824 C C . ILE A 1 98 ? 1.832 -10.384 5.932 1.00 74.44 98 ILE A C 1
ATOM 826 O O . ILE A 1 98 ? 2.647 -9.747 5.265 1.00 74.44 98 ILE A O 1
ATOM 830 N N . HIS A 1 99 ? 1.678 -11.701 5.817 1.00 75.44 99 HIS A N 1
ATOM 831 C CA . HIS A 1 99 ? 2.336 -12.523 4.801 1.00 75.44 99 HIS A CA 1
ATOM 832 C C . HIS A 1 99 ? 1.300 -13.076 3.816 1.00 75.44 99 HIS A C 1
ATOM 834 O O . HIS A 1 99 ? 0.240 -13.530 4.257 1.00 75.44 99 HIS A O 1
ATOM 840 N N . TYR A 1 100 ? 1.585 -13.027 2.512 1.00 74.62 100 TYR A N 1
ATOM 841 C CA . TYR A 1 100 ? 0.717 -13.566 1.463 1.00 74.62 100 TYR A CA 1
ATOM 842 C C . TYR A 1 100 ? 1.519 -14.403 0.457 1.00 74.62 100 TYR A C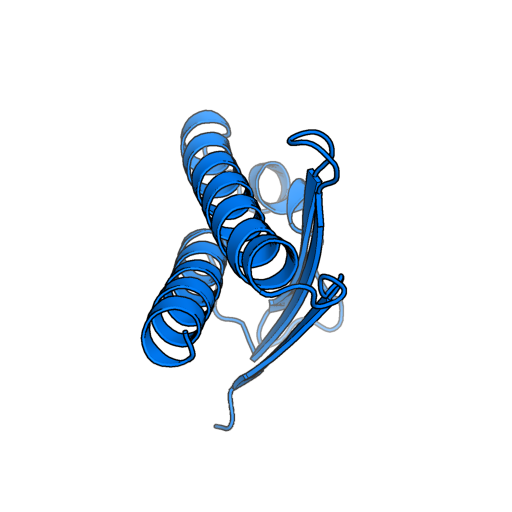 1
ATOM 844 O O . TYR A 1 100 ? 2.425 -13.893 -0.202 1.00 74.62 100 TYR A O 1
ATOM 852 N N . GLU A 1 101 ? 1.129 -15.670 0.296 1.00 71.31 101 GLU A N 1
ATOM 853 C CA . GLU A 1 101 ? 1.704 -16.621 -0.665 1.00 71.31 101 GLU A CA 1
ATOM 854 C C . GLU A 1 101 ? 0.645 -17.020 -1.700 1.00 71.31 101 GLU A C 1
ATOM 856 O O . GLU A 1 1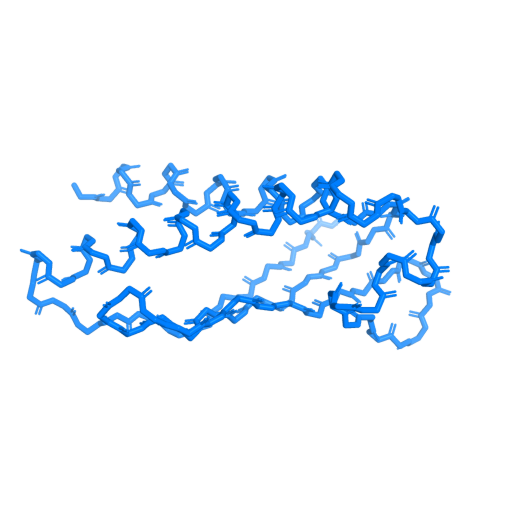01 ? -0.498 -17.321 -1.340 1.00 71.31 101 GLU A O 1
ATOM 861 N N . THR A 1 102 ? 1.016 -17.068 -2.983 1.00 58.59 102 THR A N 1
ATOM 862 C CA . THR A 1 102 ? 0.186 -17.716 -4.008 1.00 58.59 102 THR A CA 1
ATOM 863 C C . THR A 1 102 ? 0.568 -19.196 -4.108 1.00 58.59 102 THR A C 1
ATOM 865 O O . THR A 1 102 ? 1.727 -19.537 -4.331 1.00 58.59 102 THR A O 1
ATOM 868 N N . TYR A 1 103 ? -0.397 -20.101 -3.925 1.00 50.94 103 TYR A N 1
ATOM 869 C CA . TYR A 1 103 ? -0.201 -21.520 -4.234 1.00 50.94 103 TYR A CA 1
ATOM 870 C C . TYR A 1 103 ? -0.531 -21.727 -5.717 1.00 50.94 103 TYR A C 1
ATOM 872 O O . TYR A 1 103 ? -1.691 -21.571 -6.105 1.00 50.94 103 TYR A O 1
ATOM 880 N N . LEU A 1 104 ? 0.487 -22.020 -6.533 1.00 44.59 104 LEU A N 1
ATOM 881 C CA . LEU A 1 104 ? 0.328 -22.490 -7.917 1.00 44.59 104 LEU A CA 1
ATOM 882 C C . LEU A 1 104 ? -0.171 -23.940 -7.960 1.00 44.59 104 LEU A C 1
ATOM 884 O O . LEU A 1 104 ? 0.308 -24.754 -7.135 1.00 44.59 104 LEU A O 1
#

Secondary structure (DSSP, 8-state):
-HHHHHHHHHHHHHHHHHH--S-EEEEEEEEEEETTEEEEEEEEEETT-SS-EEGGGHHHHTT--HHHHHHHHHHHHHHHHHHHHHHHHTT-PPP-EEEEE---

Mean predicted aligned error: 4.21 Å

Radius of gyration: 14.08 Å; Cα contacts (8 Å, |Δi|>4): 127; chains: 1; bounding box: 33×33×37 Å

Sequence (104 aa):
MEKKMNDLYRIIAETIDQMIPVEWAEFYFNGEVENGEGGVFFFFKPINVDDYVYSLDIPNKYNINSNEYNQLENRLFKTTNDLKNIFLENGQEPWFSIHYETYL

Solvent-accessible surface area (backbone atoms only — not comparable to full-atom values): 6070 Å² total; per-residue (Å²): 109,68,69,64,47,52,53,38,53,50,51,45,52,56,45,52,54,72,70,49,95,61,68,62,51,38,40,44,38,39,46,52,68,57,98,89,42,79,54,63,52,36,36,33,29,42,65,98,49,98,59,69,46,52,54,87,49,42,38,75,75,68,72,45,60,60,71,64,51,50,53,50,51,52,51,41,43,51,45,51,49,56,48,40,48,54,28,52,78,68,78,38,83,63,80,52,69,51,79,50,75,65,88,130

Foldseek 3Di:
DVVLLVVLVVQLVVLVVVLAPAAFFWKKKFADADPNDDAIWMWTGHPPDPDTDISVCSCVVVVNDVVVNVVSRVSNNVSLVVNQVVCVVVVHHGDTIDIDGDDD

pLDDT: mean 90.38, std 10.26, range [44.59, 98.25]

Organism: NCBI:txid116718

=== Feature glossary ===
The record interleaves many kinds of information about one protein. Here is each kind framed as the question it answers.

Q: What known structures does this most resemble?
A: Structural nearest neighbors (via Foldseek easy-search vs the PDB). Reported per hit: target PDB id, E-value, and alignment TM-score. A TM-score above ~0.5 is the conventional threshold for 'same fold'.

Q: Where is each backbone atom in 3D?
A: The mmCIF table is the protein's shape written out atom by atom. For each backbone N, Cα, C, and carbonyl O, it records an (x, y, z) coordinate triple in Å plus the residue type, chain letter, and residue number.

Q: What are the backbone torsion angles?
A: The φ/ψ torsion pair specifies the backbone conformation at each residue. φ rotates about the N–Cα bond, ψ about the Cα–C bond. Steric clashes forbid most of the (φ, ψ) plane — the allowed regions (α-helix basin, β-sheet basin, left-handed helix) are the Ramachandran-allowed regions.

Q: Which residues are buried vs exposed?
A: Solvent-accessible surface area (SASA) is the area in Å² traced out by the centre of a 1.4 Å probe sphere (a water molecule) rolled over the protein's van der Waals surface (Shrake–Rupley / Lee–Richards construction). Buried residues have near-zero SASA; fully exposed residues can exceed 200 Å². The total SASA scales roughly with the number of surface residues.

Q: How confident is the AlphaFold model at each residue?
A: pLDDT is the predicted lDDT-Cα score: AlphaFold's confidence that the local environment of each residue (all inter-atomic distances within 15 Å) is correctly placed. It is a per-residue number between 0 and 100, with higher meaning more reliable.

Q: What does the local fold look like, residue by residue?
A: 3Di is Foldseek's structural alphabet. Each residue is assigned one of twenty discrete states based on how its Cα sits relative to its spatial (not sequential) neighbors. Aligning 3Di strings finds structural homologs roughly as well as full 3D superposition, but orders of magnitude faster.

Q: How big and how compact is the whole molecule?
A: Radius of gyration (Rg) is the root-mean-square distance of Cα atoms from their centroid — a single number for overall size and compactness. A globular domain of N residues has Rg ≈ 2.2·N^0.38 Å; an extended or disordered chain has a much larger Rg. The Cα contact count is the number of residue pairs whose Cα atoms are within 8 Å and are more than four positions apart in sequence — a standard proxy for tertiary packing density. The bounding box is the smallest axis-aligned box enclosing all Cα atoms.

Q: Which residues are in helices, strands, or loops?
A: DSSP 8-state secondary structure assigns each residue one of H (α-helix), G (3₁₀-helix), I (π-helix), E (extended β-strand), B (isolated β-bridge), T (hydrogen-bonded turn), S (bend), or '-' (coil). The assignment is computed from backbone hydrogen-bond geometry via the Kabsch–Sander algorithm.

Q: How mobile is each atom in the crystal?
A: Crystallographic B-factors measure how much each atom's electron density is smeared out, in Å². They rise in mobile loops and surface residues and fall in the buried interior. In AlphaFold models this column is repurposed to hold pLDDT instead.

Q: What if only a Cα trace is available?
A: P-SEA three-state annotation labels each residue as helix, strand, or coil based purely on the geometry of the Cα trace. It serves as a fallback when the full backbone (and thus DSSP) is unavailable.

Q: What family and function is it annotated with?
A: Database cross-references. InterPro integrates a dozen domain/family signature databases into unified entries with residue-range hits. GO terms attach function/process/location labels with evidence codes. CATH codes position the fold in a four-level structural taxonomy. Organism is the NCBI-taxonomy species name.

Q: Are the domains correctly placed relative to each other?
A: Predicted Aligned Error (PAE) is an AlphaFold confidence matrix: entry (i, j) is the expected error in the position of residue j, in ångströms, when the prediction is superimposed on the true structure at residue i. Low PAE within a block of r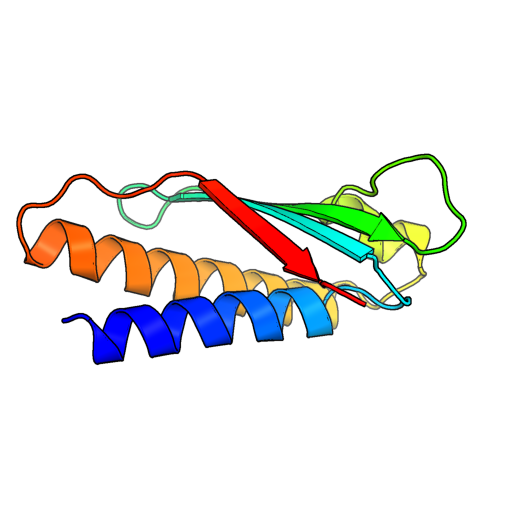esidues means that block is internally rigid and well-predicted; high PAE between two blocks means their relative placement is uncertain even if each block individually is confident.

Q: What do the diagnostic plots show?
A: Three diagnostic plots accompany the record. The Cα contact map visualizes the tertiary structure as a 2D adjacency matrix (8 Å cutoff, sequence-local contacts suppressed). The Ramachandran plot shows the distribution of backbone (φ, ψ) torsions, with points in the α and β basins reflecting secondary structure content. The PAE plot shows AlphaFold's inter-residue confidence as a color matrix.

Q: What is the amino-acid chain?
A: Primary structure: the covalent order of the twenty standard amino acids along the backbone. Two proteins with the same sequence will (almost always) fold to the same structure; two with 30%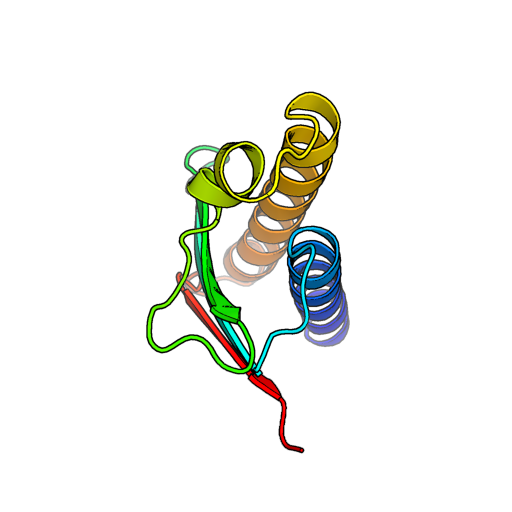 identity often share a fold but not the details.

Q: What do the rendered images show?
A: The six renders are orthographic views along the three Cartesian axes in both directions. Representation (cartoon, sticks, or surface) and color scheme (sequence-rainbow or by-chain) vary across proteins so the training set covers all the common visualization conventions.